Protein AF-A0A7Y4Y6E0-F1 (afdb_monomer_lite)

Foldseek 3Di:
DDFQFPFWDFWDFDPPPGKTWTWTAGPVRWIKIFIWAWAPPVPPPVDPDQIFTDFTWIAGPVVRDIDGDFLVVSLVVLVSNVVHDHDPNRVVNSVVSNVSSVVRRPGPPPD

Radius of gyration: 14.1 Å; chains: 1; bounding box: 34×30×38 Å

Sequence (111 aa):
MIPAISHVLSVEMIRDGGSLAADFRGADGCEYWLFFPIDLTSHATGLPEECGYLAPTVLDRLCGREFAITWKHALVFLDQIEAFPLCETSQRWLSTMREVAIAEGAPSSES

Structure (mmCIF, N/CA/C/O backbone):
data_AF-A0A7Y4Y6E0-F1
#
_entry.id   AF-A0A7Y4Y6E0-F1
#
loop_
_atom_site.group_PDB
_atom_site.id
_atom_site.type_symbol
_atom_site.label_atom_id
_atom_site.label_alt_id
_atom_site.label_comp_id
_atom_site.label_asym_id
_atom_site.label_entity_id
_atom_site.label_seq_id
_atom_site.pdbx_PDB_ins_code
_atom_site.Cartn_x
_atom_site.Cartn_y
_atom_site.Cartn_z
_atom_site.occupancy
_atom_site.B_iso_or_equiv
_atom_site.auth_seq_id
_atom_site.auth_comp_id
_atom_site.auth_asym_id
_atom_site.auth_atom_id
_atom_site.pdbx_PDB_model_num
ATOM 1 N N . MET A 1 1 ? 6.893 -14.474 -1.256 1.00 58.94 1 MET A N 1
ATOM 2 C CA . MET A 1 1 ? 7.978 -13.594 -1.739 1.00 58.94 1 MET A CA 1
ATOM 3 C C . MET A 1 1 ? 7.334 -12.257 -2.051 1.00 58.94 1 MET A C 1
ATOM 5 O O . MET A 1 1 ? 6.271 -12.274 -2.653 1.00 58.94 1 MET A O 1
ATOM 9 N N . ILE A 1 2 ? 7.897 -11.150 -1.567 1.00 63.41 2 ILE A N 1
ATOM 10 C CA . ILE A 1 2 ? 7.393 -9.802 -1.864 1.00 63.41 2 ILE A CA 1
ATOM 11 C C . ILE A 1 2 ? 7.751 -9.499 -3.329 1.00 63.41 2 ILE A C 1
ATOM 13 O O . ILE A 1 2 ? 8.931 -9.633 -3.664 1.00 63.41 2 ILE A O 1
ATOM 17 N N . PRO A 1 3 ? 6.790 -9.175 -4.212 1.00 72.31 3 PRO A N 1
ATOM 18 C CA . PRO A 1 3 ? 7.105 -8.816 -5.587 1.00 72.31 3 PRO A CA 1
ATOM 19 C C . PRO A 1 3 ? 7.918 -7.519 -5.596 1.00 72.31 3 PRO A C 1
ATOM 21 O O . PRO A 1 3 ? 7.572 -6.560 -4.908 1.00 72.31 3 PRO A O 1
ATOM 24 N N . ALA A 1 4 ? 9.004 -7.496 -6.368 1.00 87.94 4 ALA A N 1
ATOM 25 C CA . ALA A 1 4 ? 9.757 -6.268 -6.584 1.00 87.94 4 ALA A CA 1
ATOM 26 C C . ALA A 1 4 ? 8.866 -5.242 -7.294 1.00 87.94 4 ALA A C 1
ATOM 28 O O . ALA A 1 4 ? 8.172 -5.586 -8.256 1.00 87.94 4 ALA A O 1
ATOM 29 N N . ILE A 1 5 ? 8.894 -3.994 -6.833 1.00 92.94 5 ILE A N 1
ATOM 30 C CA . ILE A 1 5 ? 8.154 -2.901 -7.465 1.00 92.94 5 ILE A CA 1
ATOM 31 C C . ILE A 1 5 ? 8.929 -2.419 -8.692 1.00 92.94 5 ILE A C 1
ATOM 33 O O . ILE A 1 5 ? 10.133 -2.188 -8.628 1.00 92.94 5 ILE A O 1
ATOM 37 N N . SER A 1 6 ? 8.234 -2.279 -9.817 1.00 94.00 6 SER A N 1
ATOM 38 C CA . SER A 1 6 ? 8.793 -1.753 -11.069 1.00 94.00 6 SER A CA 1
ATOM 39 C C . SER A 1 6 ? 8.451 -0.282 -11.297 1.00 94.00 6 SER A C 1
ATOM 41 O O . SER A 1 6 ? 9.226 0.443 -11.918 1.00 94.00 6 SER A O 1
ATOM 43 N N . HIS A 1 7 ? 7.290 0.156 -10.811 1.00 92.62 7 HIS A N 1
ATOM 44 C CA . HIS A 1 7 ? 6.781 1.511 -10.979 1.00 92.62 7 HIS A CA 1
ATOM 45 C C . HIS A 1 7 ? 5.731 1.807 -9.907 1.00 92.62 7 HIS A C 1
ATOM 47 O O . HIS A 1 7 ? 4.937 0.926 -9.582 1.00 92.62 7 HIS A O 1
ATOM 53 N N . VAL A 1 8 ? 5.675 3.042 -9.410 1.00 95.31 8 VAL A N 1
ATOM 54 C CA . VAL A 1 8 ? 4.622 3.502 -8.493 1.00 95.31 8 VAL A CA 1
ATOM 55 C C . VAL A 1 8 ? 3.708 4.462 -9.243 1.00 95.31 8 VAL A C 1
ATOM 57 O O . VAL A 1 8 ? 4.182 5.380 -9.906 1.00 95.31 8 VAL A O 1
ATOM 60 N N . LEU A 1 9 ? 2.403 4.213 -9.192 1.00 93.62 9 LEU A N 1
ATOM 61 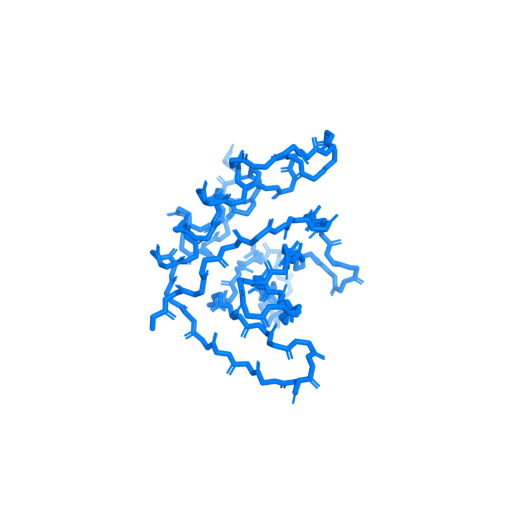C CA . LEU A 1 9 ? 1.388 5.008 -9.880 1.00 93.62 9 LEU A CA 1
ATOM 62 C C . LEU A 1 9 ? 0.913 6.165 -8.999 1.00 93.62 9 LEU A C 1
ATOM 64 O O . LEU A 1 9 ? 0.917 7.314 -9.440 1.00 93.62 9 LEU A O 1
ATOM 68 N N . SER A 1 10 ? 0.539 5.874 -7.755 1.00 95.00 10 SER A N 1
ATOM 69 C CA . SER A 1 10 ? 0.094 6.875 -6.786 1.00 95.00 10 SER A CA 1
ATOM 70 C C . SER A 1 10 ? 0.193 6.345 -5.360 1.00 95.00 10 SER A C 1
ATOM 72 O O . SER A 1 10 ? 0.207 5.143 -5.113 1.00 95.00 10 SER A O 1
ATOM 74 N N . VAL A 1 11 ? 0.241 7.267 -4.404 1.00 96.12 11 VAL A N 1
ATOM 75 C CA . VAL A 1 11 ? -0.061 6.992 -2.996 1.00 96.12 11 VAL A CA 1
ATOM 76 C C . VAL A 1 11 ? -1.107 8.003 -2.558 1.00 96.12 11 VAL A C 1
ATOM 78 O O . VAL A 1 11 ? -0.938 9.204 -2.801 1.00 96.12 11 VAL A O 1
ATOM 81 N N . GLU A 1 12 ? -2.204 7.529 -1.979 1.00 94.94 12 GLU A N 1
ATOM 82 C CA . GLU A 1 12 ? -3.359 8.360 -1.666 1.00 94.94 12 GLU A CA 1
ATOM 83 C C . GLU A 1 12 ? -4.174 7.849 -0.475 1.00 94.94 12 GLU A C 1
ATOM 85 O O . GLU A 1 12 ? -4.130 6.677 -0.104 1.00 94.94 12 GLU A O 1
ATOM 90 N N . MET A 1 13 ? -4.952 8.761 0.105 1.00 92.56 13 MET A N 1
ATOM 91 C CA . MET A 1 13 ? -6.046 8.424 1.005 1.00 92.56 13 MET A CA 1
ATOM 92 C C . MET A 1 13 ? -7.302 8.133 0.184 1.00 92.56 13 MET A C 1
ATOM 94 O O . MET A 1 13 ? -7.757 8.963 -0.610 1.00 92.56 13 MET A O 1
ATOM 98 N N . ILE A 1 14 ? -7.881 6.962 0.406 1.00 91.06 14 ILE A N 1
ATOM 99 C CA . ILE A 1 14 ? -9.131 6.535 -0.201 1.00 91.06 14 ILE A CA 1
ATOM 100 C C . ILE A 1 14 ? -10.295 7.295 0.439 1.00 91.06 14 ILE A C 1
ATOM 102 O O . ILE A 1 14 ? -10.337 7.576 1.636 1.00 91.06 14 ILE A O 1
ATOM 106 N N . ARG A 1 15 ? -11.280 7.649 -0.391 1.00 81.31 15 ARG A N 1
ATOM 107 C CA . ARG A 1 15 ? -12.471 8.418 0.007 1.00 81.31 15 ARG A CA 1
ATOM 108 C C . ARG A 1 15 ? -13.539 7.557 0.692 1.00 81.31 15 ARG A C 1
ATOM 110 O O . ARG A 1 15 ? -14.728 7.779 0.488 1.00 81.31 15 ARG A O 1
ATOM 117 N N . ASP A 1 16 ? -13.116 6.563 1.459 1.00 75.81 16 ASP A N 1
ATOM 118 C CA . ASP A 1 16 ? -13.971 5.635 2.206 1.00 75.81 16 ASP A CA 1
ATOM 119 C C . ASP A 1 16 ? -14.080 5.986 3.698 1.00 75.81 16 ASP A C 1
ATOM 121 O O . ASP A 1 16 ? -14.755 5.289 4.448 1.00 75.81 16 ASP A O 1
ATOM 125 N N . GLY A 1 17 ? -13.450 7.085 4.118 1.00 70.06 17 GLY A N 1
ATOM 126 C CA . GLY A 1 17 ? -13.401 7.516 5.514 1.00 70.06 17 GLY A CA 1
ATOM 127 C C . GLY A 1 17 ? -11.982 7.663 6.052 1.00 70.06 17 GLY A C 1
ATOM 128 O O . GLY A 1 17 ? -11.824 8.252 7.115 1.00 70.06 17 GLY A O 1
ATOM 129 N N . GLY A 1 18 ? -10.964 7.210 5.309 1.00 85.25 18 GLY A N 1
ATOM 130 C CA . GLY A 1 18 ? -9.564 7.466 5.654 1.00 85.25 18 GLY A CA 1
ATOM 131 C C . GLY A 1 18 ? -8.597 6.318 5.389 1.00 85.25 18 GLY A C 1
ATOM 132 O O . GLY A 1 18 ? -7.455 6.415 5.830 1.00 85.25 18 GLY A O 1
ATOM 133 N N . SER A 1 19 ? -8.998 5.250 4.688 1.00 91.19 19 SER A N 1
ATOM 134 C CA . SER A 1 19 ? -8.054 4.186 4.334 1.00 91.19 19 SER A CA 1
ATOM 135 C C . SER A 1 19 ? -6.921 4.735 3.472 1.00 91.19 19 SER A C 1
ATOM 137 O O . SER A 1 19 ? -7.101 5.688 2.713 1.00 91.19 19 SER A O 1
ATOM 139 N N . LEU A 1 20 ? -5.750 4.113 3.543 1.00 94.25 20 LEU A N 1
ATOM 140 C CA . LEU A 1 20 ? -4.587 4.521 2.757 1.00 94.25 20 LEU A CA 1
ATOM 141 C C . LEU A 1 20 ? -4.253 3.451 1.724 1.00 94.25 20 LEU A C 1
ATOM 143 O O . LEU A 1 20 ? -4.316 2.254 2.011 1.00 94.25 20 LEU A O 1
ATOM 147 N N . ALA A 1 21 ? -3.875 3.878 0.525 1.00 96.12 21 ALA A N 1
ATOM 148 C CA . ALA A 1 21 ? -3.481 2.983 -0.548 1.00 96.12 21 ALA A CA 1
ATOM 149 C C . ALA A 1 21 ? -2.232 3.491 -1.266 1.00 96.12 21 ALA A C 1
ATOM 151 O O . ALA A 1 21 ? -2.116 4.676 -1.584 1.00 96.12 21 ALA A O 1
ATOM 152 N N . ALA A 1 22 ? -1.329 2.569 -1.586 1.00 96.25 22 ALA A N 1
ATOM 153 C CA . ALA A 1 22 ? -0.286 2.788 -2.576 1.00 96.25 22 ALA A CA 1
ATOM 154 C C . ALA A 1 22 ? -0.538 1.893 -3.789 1.00 96.25 22 ALA A C 1
ATOM 156 O O . ALA A 1 22 ? -0.574 0.670 -3.657 1.00 96.25 22 ALA A O 1
ATOM 157 N N . ASP A 1 23 ? -0.691 2.510 -4.957 1.00 95.75 23 ASP A N 1
ATOM 158 C CA . ASP A 1 23 ? -0.868 1.848 -6.243 1.00 95.75 23 ASP A CA 1
ATOM 159 C C . ASP A 1 23 ? 0.475 1.713 -6.959 1.00 95.75 23 ASP A C 1
ATOM 161 O O . ASP A 1 23 ? 1.184 2.698 -7.191 1.00 95.75 23 ASP A O 1
ATOM 165 N N . PHE A 1 24 ? 0.851 0.485 -7.299 1.00 95.06 24 PHE A N 1
ATOM 166 C CA . PHE A 1 24 ? 2.128 0.189 -7.927 1.00 95.06 24 PHE A CA 1
ATOM 167 C C . PHE A 1 24 ? 2.045 -1.008 -8.872 1.00 95.06 24 PHE A C 1
ATOM 169 O O . PHE A 1 24 ? 1.183 -1.876 -8.767 1.00 95.06 24 PHE A O 1
ATOM 176 N N . ARG A 1 25 ? 3.002 -1.087 -9.796 1.00 94.81 25 ARG A N 1
ATOM 177 C CA . ARG A 1 25 ? 3.171 -2.219 -10.704 1.00 94.81 25 ARG A CA 1
ATOM 178 C C . ARG A 1 25 ? 4.322 -3.105 -10.247 1.00 94.81 25 ARG A C 1
ATOM 180 O O . ARG A 1 25 ? 5.452 -2.630 -10.098 1.00 94.81 25 ARG A O 1
ATOM 187 N N . GLY A 1 26 ? 4.064 -4.396 -10.073 1.00 92.38 26 GLY A N 1
ATOM 188 C CA . GLY A 1 26 ? 5.092 -5.395 -9.791 1.00 92.38 26 GLY A CA 1
ATOM 189 C C . GLY A 1 26 ? 5.979 -5.685 -11.005 1.00 92.38 26 GLY A C 1
ATOM 190 O O . GLY A 1 26 ? 5.639 -5.372 -12.144 1.00 92.38 26 GLY A O 1
ATOM 191 N N . ALA A 1 27 ? 7.138 -6.298 -10.775 1.00 89.44 27 ALA A N 1
ATOM 192 C CA . ALA A 1 27 ? 8.056 -6.735 -11.834 1.00 89.44 27 ALA A CA 1
ATOM 193 C C . ALA A 1 27 ? 7.468 -7.823 -12.759 1.00 89.44 27 ALA A C 1
ATOM 195 O O . ALA A 1 27 ? 7.995 -8.068 -13.841 1.00 89.44 27 ALA A O 1
ATOM 196 N N . ASP A 1 28 ? 6.373 -8.456 -12.348 1.00 88.50 28 ASP A N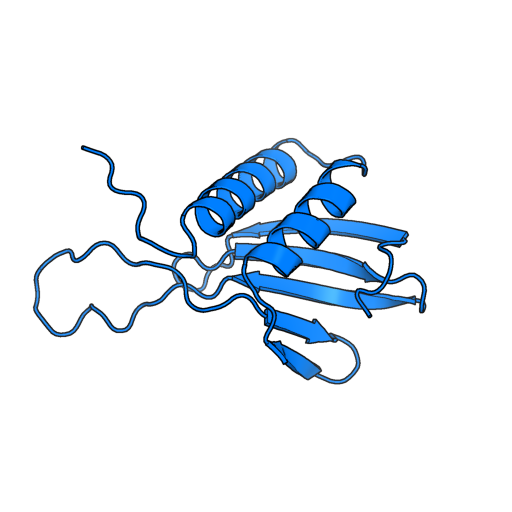 1
ATOM 197 C CA . ASP A 1 28 ? 5.551 -9.360 -13.156 1.00 88.50 28 ASP A CA 1
ATOM 198 C C . ASP A 1 28 ? 4.606 -8.624 -14.128 1.00 88.50 28 ASP A C 1
ATOM 200 O O . ASP A 1 28 ? 3.907 -9.264 -14.912 1.00 88.50 28 ASP A O 1
ATOM 204 N N . GLY A 1 29 ? 4.583 -7.288 -14.090 1.00 87.81 29 GLY A N 1
ATOM 205 C CA . GLY A 1 29 ? 3.721 -6.445 -14.911 1.00 87.81 29 GLY A CA 1
ATOM 206 C C . GLY A 1 29 ? 2.299 -6.280 -14.372 1.00 87.81 29 GLY A C 1
ATOM 207 O O . GLY A 1 29 ? 1.521 -5.557 -14.993 1.00 87.81 29 GLY A O 1
ATOM 208 N N . CYS A 1 30 ? 1.959 -6.901 -13.239 1.00 90.88 30 CYS A N 1
ATOM 209 C CA . CYS A 1 30 ? 0.639 -6.789 -12.621 1.00 90.88 30 CYS A CA 1
ATOM 210 C C . CYS A 1 30 ? 0.543 -5.538 -11.739 1.00 90.88 30 CYS A C 1
ATOM 212 O O . CYS A 1 30 ? 1.542 -5.061 -11.197 1.00 90.88 30 CYS A O 1
ATOM 214 N N . GLU A 1 31 ? -0.664 -4.991 -11.613 1.00 93.88 31 GLU A N 1
ATOM 215 C CA . GLU A 1 31 ? -0.946 -3.829 -10.765 1.00 93.88 31 GLU A CA 1
ATOM 216 C C . GLU A 1 31 ? -1.462 -4.281 -9.405 1.00 93.88 31 GLU A C 1
ATOM 218 O O . GLU A 1 31 ? -2.295 -5.185 -9.303 1.00 93.88 31 GLU A O 1
ATOM 223 N N . TYR A 1 32 ? -0.958 -3.635 -8.364 1.00 94.31 32 TYR A N 1
ATOM 224 C CA . TYR A 1 32 ? -1.183 -4.001 -6.983 1.00 94.31 32 TYR A CA 1
ATOM 225 C C . TYR A 1 32 ? -1.499 -2.770 -6.149 1.00 94.31 32 TYR A C 1
ATOM 227 O O . TYR A 1 32 ? -0.927 -1.700 -6.355 1.00 94.31 32 TYR A O 1
ATOM 235 N N . TRP A 1 33 ? -2.353 -2.955 -5.150 1.00 95.31 33 TRP A N 1
ATOM 236 C CA . TRP A 1 33 ? -2.504 -2.004 -4.059 1.00 95.31 33 TRP A CA 1
ATOM 237 C C . TRP A 1 33 ? -1.874 -2.551 -2.796 1.00 95.31 33 TRP A C 1
ATOM 239 O O . TRP A 1 33 ? -2.211 -3.653 -2.377 1.00 95.31 33 TRP A O 1
ATOM 249 N N . LEU A 1 34 ? -1.015 -1.764 -2.158 1.00 96.00 34 LEU A N 1
ATOM 250 C CA . LEU A 1 34 ? -0.759 -1.902 -0.731 1.00 96.00 34 LEU A CA 1
ATOM 251 C C . LEU A 1 34 ? -1.836 -1.096 -0.012 1.00 96.00 34 LEU A C 1
ATOM 253 O O . LEU A 1 34 ? -1.843 0.128 -0.108 1.00 96.00 34 LEU A O 1
ATOM 257 N N . PHE A 1 35 ? -2.741 -1.779 0.674 1.00 95.31 35 PHE A N 1
ATOM 258 C CA . PHE A 1 35 ? -3.951 -1.195 1.230 1.00 95.31 35 PHE A CA 1
ATOM 259 C C . PHE A 1 35 ? -3.983 -1.316 2.751 1.00 95.31 35 PHE A C 1
ATOM 261 O O . PHE A 1 35 ? -3.790 -2.401 3.306 1.00 95.31 35 PHE A O 1
ATOM 268 N N . PHE A 1 36 ? -4.189 -0.182 3.419 1.00 94.62 36 PHE A N 1
ATOM 269 C CA . PHE A 1 36 ? -4.312 -0.048 4.868 1.00 94.62 36 PHE A CA 1
ATOM 270 C C . PHE A 1 36 ? -5.759 0.360 5.156 1.00 94.62 36 PHE A C 1
ATOM 272 O O . PHE A 1 36 ? -6.087 1.547 5.042 1.00 94.62 36 PHE A O 1
ATOM 279 N N . PRO A 1 37 ? -6.639 -0.602 5.475 1.00 91.94 37 PRO A N 1
ATOM 280 C CA . PRO A 1 37 ? -8.043 -0.307 5.710 1.00 91.94 37 PRO A CA 1
ATOM 281 C C . PRO A 1 37 ? -8.193 0.441 7.032 1.00 91.94 37 PRO A C 1
ATOM 283 O O . PRO A 1 37 ? -7.642 0.001 8.040 1.00 91.94 37 PRO A O 1
ATOM 286 N N . ILE A 1 38 ? -8.951 1.532 7.056 1.00 89.38 38 ILE A N 1
ATOM 287 C CA . ILE A 1 38 ? -9.320 2.177 8.320 1.00 89.38 38 ILE A CA 1
ATOM 288 C C . ILE A 1 38 ? -10.338 1.309 9.079 1.00 89.38 38 ILE A C 1
ATOM 290 O O . ILE A 1 38 ? -11.270 0.759 8.486 1.00 89.38 38 ILE A O 1
ATOM 294 N N . ASP A 1 39 ? -10.164 1.166 10.392 1.00 85.75 39 ASP A N 1
ATOM 295 C CA . ASP A 1 39 ? -11.119 0.464 11.248 1.00 85.75 39 ASP A CA 1
ATOM 296 C C . ASP A 1 39 ? -12.223 1.422 11.712 1.00 85.75 39 ASP A C 1
ATOM 298 O O . ASP A 1 39 ? -12.052 2.209 12.642 1.00 85.75 39 ASP A O 1
ATOM 302 N N . LEU A 1 40 ? -13.379 1.346 11.050 1.00 75.75 40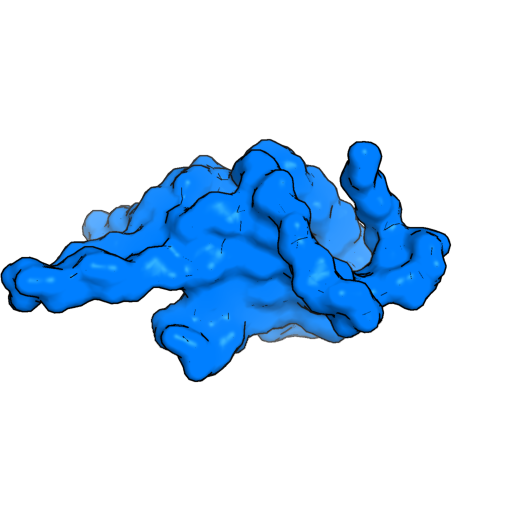 LEU A N 1
ATOM 303 C CA . LEU A 1 40 ? -14.565 2.146 11.379 1.00 75.75 40 LEU A CA 1
ATOM 304 C C . LEU A 1 40 ? -15.493 1.458 12.393 1.00 75.75 40 LEU A C 1
ATOM 306 O O . LEU A 1 40 ? -16.570 1.980 12.696 1.00 75.75 40 LEU A O 1
ATOM 310 N N . THR A 1 41 ? -15.137 0.273 12.899 1.00 66.62 41 THR A N 1
ATOM 311 C CA . THR A 1 41 ? -16.045 -0.523 13.741 1.00 66.62 41 THR A CA 1
ATOM 312 C C . THR A 1 41 ? -16.205 0.024 15.165 1.00 66.62 41 THR A C 1
ATOM 314 O O . THR A 1 41 ? -17.215 -0.268 15.811 1.00 66.62 41 THR A O 1
ATOM 317 N N . SER A 1 42 ? -15.313 0.912 15.618 1.00 53.78 42 SER A N 1
ATOM 318 C CA . SER A 1 42 ? -15.375 1.566 16.940 1.00 53.78 42 SER A CA 1
ATOM 319 C C . SER A 1 42 ? -16.486 2.620 17.099 1.00 53.78 42 SER A C 1
ATOM 321 O O . SER A 1 42 ? -16.629 3.222 18.156 1.00 53.78 42 SER A O 1
ATOM 323 N N . HIS A 1 43 ? -17.354 2.824 16.103 1.00 51.31 43 HIS A N 1
ATOM 324 C CA . HIS A 1 43 ? -18.464 3.786 16.192 1.00 51.31 43 HIS A CA 1
ATOM 325 C C . HIS A 1 43 ? -19.646 3.362 17.098 1.00 51.31 43 HIS A C 1
ATOM 327 O O . HIS A 1 43 ? -20.623 4.106 17.216 1.00 51.31 43 HIS A O 1
ATOM 333 N N . ALA A 1 44 ? -19.605 2.193 17.747 1.00 49.41 44 ALA A N 1
ATOM 334 C CA . ALA A 1 44 ? -20.749 1.648 18.491 1.00 49.41 44 ALA A CA 1
ATOM 335 C C . ALA A 1 44 ? -21.045 2.339 19.843 1.00 49.41 44 ALA A C 1
ATOM 337 O O . ALA A 1 44 ? -22.137 2.168 20.385 1.00 49.41 44 ALA A O 1
ATOM 338 N N . THR A 1 45 ? -20.114 3.118 20.397 1.00 51.88 45 THR A N 1
ATOM 339 C CA . THR A 1 45 ? -20.166 3.607 21.793 1.00 51.88 45 THR A CA 1
ATOM 340 C C . THR A 1 45 ? -20.394 5.113 21.944 1.00 51.88 45 THR A C 1
ATOM 342 O O . THR A 1 45 ? -20.511 5.596 23.069 1.00 51.88 45 THR A O 1
ATOM 345 N N . GLY A 1 46 ? -20.540 5.875 20.853 1.00 47.22 46 GLY A N 1
ATOM 346 C CA . GLY A 1 46 ? -20.883 7.308 20.913 1.00 47.22 46 GLY A CA 1
ATOM 347 C C . GLY A 1 46 ? -19.795 8.213 21.512 1.00 47.22 46 GLY A C 1
ATOM 348 O O . GLY A 1 46 ? -20.040 9.400 21.726 1.00 47.22 46 GLY A O 1
ATOM 349 N N . LEU A 1 47 ? -18.603 7.670 21.758 1.00 49.12 47 LEU A N 1
ATOM 350 C CA . LEU A 1 47 ? -17.388 8.421 22.052 1.00 49.12 47 LEU A CA 1
ATOM 351 C C . LEU A 1 47 ? -16.537 8.501 20.775 1.00 49.12 47 LEU A C 1
ATOM 353 O O . LEU A 1 47 ? -16.590 7.578 19.961 1.00 49.12 47 LEU A O 1
ATOM 357 N N . PRO A 1 48 ? -15.768 9.584 20.571 1.00 49.44 48 PRO A N 1
ATOM 358 C CA . PRO A 1 48 ? -14.759 9.634 19.523 1.00 49.44 48 PRO A CA 1
ATOM 359 C C . PRO A 1 48 ? -13.599 8.716 19.929 1.00 49.44 48 PRO A C 1
ATOM 361 O O . PRO A 1 48 ? -12.598 9.176 20.467 1.00 49.44 48 PRO A O 1
ATOM 364 N N . GLU A 1 49 ? -13.760 7.405 19.759 1.00 54.66 49 GLU A N 1
ATOM 365 C CA . GLU A 1 49 ? -12.627 6.486 19.827 1.00 54.66 49 GLU A CA 1
ATOM 366 C C . GLU A 1 49 ? -11.823 6.636 18.537 1.00 54.66 49 GLU A C 1
ATOM 368 O O . GLU A 1 49 ? -12.357 6.577 17.426 1.00 54.66 49 GLU A O 1
ATOM 373 N N . GLU A 1 50 ? -10.538 6.924 18.713 1.00 60.00 50 GLU A N 1
ATOM 374 C CA . GLU A 1 50 ? -9.582 7.149 17.644 1.00 60.00 50 GLU A CA 1
ATOM 375 C C . GLU A 1 50 ? -9.585 5.929 16.703 1.00 60.00 50 GLU A C 1
ATOM 377 O O . GLU A 1 50 ? -9.297 4.805 17.117 1.00 60.00 50 GLU A O 1
ATOM 382 N N . CYS A 1 51 ? -9.978 6.126 15.442 1.00 68.31 51 CYS A N 1
ATOM 383 C CA . CYS A 1 51 ? -10.042 5.035 14.472 1.00 68.31 51 CYS A CA 1
ATOM 384 C C . CYS A 1 51 ? -8.614 4.611 14.098 1.00 68.31 51 CYS A C 1
ATOM 386 O O . CYS A 1 51 ? -7.850 5.406 13.548 1.00 68.31 51 CYS A O 1
ATOM 388 N N . GLY A 1 52 ? -8.254 3.368 14.421 1.00 84.12 52 GLY A N 1
ATOM 389 C CA . GLY A 1 52 ? -7.006 2.747 13.979 1.00 84.12 52 GLY A CA 1
ATOM 390 C C . GLY A 1 52 ? -7.099 2.214 12.548 1.00 84.12 52 GLY A C 1
ATOM 391 O O . GLY A 1 52 ? -8.062 2.464 11.822 1.00 84.12 52 GLY A O 1
ATOM 392 N N . TYR A 1 53 ? -6.102 1.429 12.150 1.00 89.25 53 TYR A N 1
ATOM 393 C CA . TYR A 1 53 ? -6.071 0.721 10.874 1.00 89.25 53 TYR A CA 1
ATOM 394 C C . TYR A 1 53 ? -6.054 -0.788 11.093 1.00 89.25 53 TYR A C 1
ATOM 396 O O . TYR A 1 53 ? -5.381 -1.312 11.982 1.00 89.25 53 TYR A O 1
ATOM 404 N N . LEU A 1 54 ? -6.772 -1.498 10.230 1.00 90.31 54 LEU A N 1
ATOM 405 C CA . LEU A 1 54 ? -6.718 -2.947 10.133 1.00 90.31 54 LEU A CA 1
ATOM 406 C C . LEU A 1 54 ? -5.389 -3.400 9.520 1.00 90.31 54 LEU A C 1
ATOM 408 O O . LEU A 1 54 ? -4.628 -2.617 8.949 1.00 90.31 54 LEU A O 1
ATOM 412 N N . ALA A 1 55 ? -5.126 -4.704 9.620 1.00 91.56 55 ALA A N 1
ATOM 413 C CA . ALA A 1 55 ? -3.916 -5.302 9.075 1.00 91.56 55 ALA A CA 1
ATOM 414 C C . ALA A 1 55 ? -3.742 -4.969 7.577 1.00 91.56 55 ALA A C 1
ATOM 416 O O . ALA A 1 55 ? -4.711 -5.027 6.812 1.00 91.56 55 ALA A O 1
ATOM 417 N N . PRO A 1 56 ? -2.509 -4.664 7.138 1.00 94.94 56 PRO A N 1
ATOM 418 C CA . PRO A 1 56 ? -2.246 -4.273 5.769 1.00 94.94 56 PRO A CA 1
ATOM 419 C C . PRO A 1 56 ? -2.464 -5.450 4.823 1.00 94.94 56 PRO A C 1
ATOM 421 O O . PRO A 1 56 ? -2.148 -6.608 5.119 1.00 94.94 56 PRO A O 1
ATOM 424 N N . THR A 1 57 ? -2.974 -5.142 3.642 1.00 94.81 57 THR A N 1
ATOM 425 C CA . THR A 1 57 ? -3.267 -6.125 2.601 1.00 94.81 57 THR A CA 1
ATOM 426 C C . THR A 1 57 ? -2.615 -5.710 1.295 1.00 94.81 57 THR A C 1
ATOM 428 O O . THR A 1 57 ? -2.427 -4.528 1.020 1.00 94.81 57 THR A O 1
ATOM 431 N N . VAL A 1 58 ? -2.230 -6.694 0.489 1.00 94.44 58 VAL A N 1
ATOM 432 C CA . VAL A 1 58 ? -1.851 -6.480 -0.905 1.00 94.44 58 VAL A CA 1
ATOM 433 C C . VAL A 1 58 ? -2.977 -7.002 -1.778 1.00 94.44 58 VAL A C 1
ATOM 435 O O . VAL A 1 58 ? -3.296 -8.186 -1.713 1.00 94.44 58 VAL A O 1
ATOM 438 N N . LEU A 1 59 ? -3.570 -6.138 -2.590 1.00 93.38 59 LEU A N 1
ATOM 439 C CA . LEU A 1 59 ? -4.619 -6.495 -3.537 1.00 93.38 59 LEU A CA 1
ATOM 440 C C . LEU A 1 59 ? -4.029 -6.557 -4.946 1.00 93.38 59 LEU A C 1
ATOM 442 O O . LEU A 1 59 ? -3.537 -5.556 -5.454 1.00 93.38 59 LEU A O 1
ATOM 446 N N . ASP A 1 60 ? -4.109 -7.720 -5.586 1.00 92.12 60 ASP A N 1
ATOM 447 C CA . ASP A 1 60 ? -3.873 -7.884 -7.023 1.00 92.12 60 ASP A CA 1
ATOM 448 C C . ASP A 1 60 ? -5.076 -7.328 -7.793 1.00 92.12 60 ASP A C 1
ATOM 450 O O . ASP A 1 60 ? -6.181 -7.874 -7.715 1.00 92.12 60 ASP A O 1
ATOM 454 N N . ARG A 1 61 ? -4.864 -6.252 -8.556 1.00 87.75 61 ARG A N 1
ATOM 455 C CA . ARG A 1 61 ? -5.929 -5.574 -9.305 1.00 87.75 61 ARG A CA 1
ATOM 456 C C . ARG A 1 61 ? -6.402 -6.350 -10.530 1.00 87.75 61 ARG A C 1
ATOM 458 O O . ARG A 1 61 ? -7.514 -6.108 -10.995 1.00 87.75 61 ARG A O 1
ATOM 465 N N . LEU A 1 62 ? -5.591 -7.265 -11.058 1.00 86.12 62 LEU A N 1
ATOM 466 C CA . LEU A 1 62 ? -5.954 -8.078 -12.215 1.00 86.12 62 LEU A CA 1
ATOM 467 C C . LEU A 1 62 ? -6.928 -9.188 -11.814 1.00 86.12 62 LEU A C 1
ATOM 469 O O . LEU A 1 62 ? -7.926 -9.416 -12.496 1.00 86.12 62 LEU A O 1
ATOM 473 N N . CYS A 1 63 ? -6.635 -9.881 -10.712 1.00 85.25 63 CYS A N 1
ATOM 474 C CA . CYS A 1 63 ? -7.414 -11.042 -10.273 1.00 85.25 63 CYS A CA 1
ATOM 475 C C . CYS A 1 63 ? -8.371 -10.753 -9.106 1.00 85.25 63 CYS A C 1
ATOM 477 O O . CYS A 1 63 ? -9.158 -11.630 -8.748 1.00 85.25 63 CYS A O 1
ATOM 479 N N . GLY A 1 64 ? -8.281 -9.574 -8.483 1.00 87.31 64 GLY A N 1
ATOM 480 C CA . GLY A 1 64 ? -9.038 -9.220 -7.278 1.00 87.31 64 GLY A CA 1
ATOM 481 C C . GLY A 1 64 ? -8.642 -10.043 -6.050 1.00 87.31 64 GLY A C 1
ATOM 482 O O . GLY A 1 64 ? -9.463 -10.257 -5.164 1.00 87.31 64 GLY A O 1
ATOM 483 N N . ARG A 1 65 ? -7.419 -10.589 -6.023 1.00 88.12 65 ARG A N 1
ATOM 484 C CA . ARG A 1 65 ? -6.948 -11.430 -4.915 1.00 88.12 65 ARG A CA 1
ATOM 485 C C . ARG A 1 65 ? -6.293 -10.578 -3.847 1.00 88.12 65 ARG A C 1
ATOM 487 O O . ARG A 1 65 ? -5.382 -9.815 -4.146 1.00 88.12 65 ARG A O 1
ATOM 494 N N . GLU A 1 66 ? -6.711 -10.788 -2.610 1.00 92.00 66 GLU A N 1
ATOM 495 C CA . GLU A 1 66 ? -6.148 -10.119 -1.445 1.00 92.00 66 GLU A CA 1
ATOM 496 C C . GLU A 1 66 ? -5.186 -11.041 -0.701 1.00 92.00 66 GLU A C 1
ATOM 498 O O . GLU A 1 66 ? -5.466 -12.215 -0.444 1.00 92.00 66 GLU A O 1
ATOM 503 N N . PHE A 1 67 ? -4.042 -10.483 -0.329 1.00 89.88 67 PHE A N 1
ATOM 504 C CA . PHE A 1 67 ? -3.017 -11.144 0.454 1.00 89.88 67 PHE A CA 1
ATOM 505 C C . PHE A 1 67 ? -2.793 -10.334 1.722 1.00 89.88 67 PHE A C 1
ATOM 507 O O . PHE A 1 67 ? -2.229 -9.242 1.677 1.00 89.88 67 PHE A O 1
ATOM 514 N N . ALA A 1 68 ? -3.215 -10.870 2.865 1.00 92.25 68 ALA A N 1
ATOM 515 C CA . ALA A 1 68 ? -2.866 -10.279 4.148 1.00 92.25 68 ALA A CA 1
ATOM 516 C C . ALA A 1 68 ? -1.344 -10.314 4.329 1.00 92.25 68 ALA A C 1
ATOM 518 O O . ALA A 1 68 ? -0.700 -11.353 4.137 1.00 92.25 68 ALA A O 1
ATOM 519 N N . ILE A 1 69 ? -0.769 -9.177 4.702 1.00 93.75 69 ILE A N 1
ATOM 520 C CA . ILE A 1 69 ? 0.652 -9.054 5.000 1.00 93.75 69 ILE A CA 1
ATOM 521 C C . ILE A 1 69 ? 0.839 -8.512 6.416 1.00 93.75 69 ILE A C 1
ATOM 523 O O . ILE A 1 69 ? -0.072 -7.983 7.042 1.00 93.75 69 ILE A O 1
ATOM 527 N N . THR A 1 70 ? 2.040 -8.681 6.958 1.00 94.19 70 THR A N 1
ATOM 528 C CA . THR A 1 70 ? 2.389 -8.109 8.259 1.00 94.19 70 THR A CA 1
ATOM 529 C C . THR A 1 70 ? 2.792 -6.645 8.096 1.00 94.19 70 THR A C 1
ATOM 531 O O . THR A 1 70 ? 3.280 -6.252 7.034 1.00 94.19 70 THR A O 1
ATOM 534 N N . TRP A 1 71 ? 2.698 -5.855 9.168 1.00 94.56 71 TRP A N 1
ATOM 535 C CA . TRP A 1 71 ? 3.209 -4.477 9.203 1.00 94.56 71 TRP A CA 1
ATOM 536 C C . TRP A 1 71 ? 4.685 -4.380 8.805 1.00 94.56 71 TRP A C 1
ATOM 538 O O . TRP A 1 71 ? 5.074 -3.510 8.031 1.00 94.56 71 TRP A O 1
ATOM 548 N N . LYS A 1 72 ? 5.501 -5.358 9.218 1.00 93.94 72 LYS A N 1
ATOM 549 C CA . LYS A 1 72 ? 6.905 -5.457 8.796 1.00 93.94 72 LYS A CA 1
ATOM 550 C C . LYS A 1 72 ? 7.060 -5.613 7.281 1.00 93.94 72 LYS A C 1
ATOM 552 O O . LYS A 1 72 ? 7.951 -5.007 6.698 1.00 93.94 72 LYS A O 1
ATOM 557 N N . HIS A 1 73 ? 6.226 -6.429 6.634 1.00 94.31 73 HIS A N 1
ATOM 558 C CA . HIS A 1 73 ? 6.246 -6.534 5.174 1.00 94.31 73 HIS A CA 1
ATOM 559 C C . HIS A 1 73 ? 5.737 -5.252 4.514 1.00 94.31 73 HIS A C 1
ATOM 561 O O . HIS A 1 73 ? 6.293 -4.853 3.496 1.00 94.31 73 HIS A O 1
ATOM 567 N N . ALA A 1 74 ? 4.738 -4.590 5.101 1.00 95.00 74 ALA A N 1
ATOM 568 C CA . ALA A 1 74 ? 4.248 -3.311 4.606 1.00 95.00 74 ALA A CA 1
ATOM 569 C C . ALA A 1 74 ? 5.357 -2.247 4.614 1.00 95.00 74 ALA A C 1
ATOM 571 O O . ALA A 1 74 ? 5.566 -1.604 3.593 1.00 95.00 74 ALA A O 1
ATOM 572 N N . LEU A 1 75 ? 6.153 -2.144 5.686 1.00 95.31 75 LEU A N 1
ATOM 573 C CA . LEU A 1 75 ? 7.325 -1.256 5.733 1.00 95.31 75 LEU A CA 1
ATOM 574 C C . LEU A 1 75 ? 8.319 -1.533 4.596 1.00 95.31 75 LEU A C 1
ATOM 576 O O . LEU A 1 75 ? 8.779 -0.598 3.955 1.00 95.31 75 LEU A O 1
ATOM 580 N N . VAL A 1 76 ? 8.578 -2.805 4.276 1.00 95.00 76 VAL A N 1
ATOM 581 C CA . VAL A 1 76 ? 9.450 -3.183 3.146 1.00 95.00 76 VAL A CA 1
ATOM 582 C C . VAL A 1 76 ? 8.870 -2.750 1.793 1.00 95.00 76 VAL A C 1
ATOM 584 O O . VAL A 1 76 ? 9.625 -2.434 0.873 1.00 95.00 76 VAL A O 1
ATOM 587 N N . PHE A 1 77 ? 7.544 -2.734 1.633 1.00 94.38 77 PHE A N 1
ATOM 588 C CA . PHE A 1 77 ? 6.920 -2.150 0.442 1.00 94.38 77 PHE A CA 1
ATOM 589 C C . PHE A 1 77 ? 7.066 -0.627 0.425 1.00 94.38 77 PHE A C 1
ATOM 591 O O . PHE A 1 77 ? 7.433 -0.080 -0.610 1.00 94.38 77 PHE A O 1
ATOM 598 N N . LEU A 1 78 ? 6.829 0.051 1.550 1.00 95.69 78 LEU A N 1
ATOM 599 C CA . LEU A 1 78 ? 6.955 1.509 1.645 1.00 95.69 78 LEU A CA 1
ATOM 600 C C . LEU A 1 78 ? 8.398 1.973 1.377 1.00 95.69 78 LEU A C 1
ATOM 602 O O . LEU A 1 78 ? 8.589 2.937 0.643 1.00 95.69 78 LEU A O 1
ATOM 606 N N . ASP A 1 79 ? 9.403 1.240 1.870 1.00 95.12 79 ASP A N 1
ATOM 607 C CA . ASP A 1 79 ? 10.824 1.473 1.568 1.00 95.12 79 ASP A CA 1
ATOM 608 C C . ASP A 1 79 ? 11.122 1.347 0.067 1.00 95.12 79 ASP A C 1
ATOM 610 O O . ASP A 1 79 ? 11.877 2.140 -0.494 1.00 95.12 79 ASP A O 1
ATOM 614 N N . GLN A 1 80 ? 10.522 0.361 -0.608 1.00 94.81 80 GLN A N 1
ATOM 615 C CA . GLN A 1 80 ? 10.658 0.227 -2.059 1.00 94.81 80 GLN A CA 1
ATOM 616 C C . GLN A 1 80 ? 9.952 1.363 -2.802 1.00 94.81 80 GLN A C 1
ATOM 618 O O . GLN A 1 80 ? 10.502 1.869 -3.773 1.00 94.81 80 GLN A O 1
ATOM 623 N N . ILE A 1 81 ? 8.759 1.768 -2.357 1.00 95.19 81 ILE A N 1
ATOM 624 C CA . ILE A 1 81 ? 7.973 2.853 -2.962 1.00 95.19 81 ILE A CA 1
ATOM 625 C C . ILE A 1 81 ? 8.718 4.191 -2.865 1.00 95.19 81 ILE A C 1
ATOM 627 O O . ILE A 1 81 ? 8.740 4.947 -3.834 1.00 95.19 81 ILE A O 1
ATOM 631 N N . GLU A 1 82 ? 9.367 4.464 -1.733 1.00 94.44 82 GLU A N 1
ATOM 632 C CA . GLU A 1 82 ? 10.136 5.694 -1.494 1.00 94.44 82 GLU A CA 1
ATOM 633 C C . GLU A 1 82 ? 11.314 5.870 -2.465 1.00 94.44 82 GLU A C 1
ATOM 635 O O . GLU A 1 82 ? 11.728 6.993 -2.747 1.00 94.44 82 GLU A O 1
ATOM 640 N N . ALA A 1 83 ? 11.827 4.777 -3.037 1.00 94.19 83 ALA A N 1
ATOM 641 C CA . ALA A 1 83 ? 12.894 4.829 -4.033 1.00 94.19 83 ALA A CA 1
ATOM 642 C C . ALA A 1 83 ? 12.436 5.364 -5.409 1.00 94.19 83 ALA A C 1
ATOM 644 O O . ALA A 1 83 ? 13.277 5.590 -6.284 1.00 94.19 83 ALA A O 1
ATOM 645 N N . PHE A 1 84 ? 11.130 5.563 -5.625 1.00 94.31 84 PHE A N 1
ATOM 646 C CA . PHE A 1 84 ? 10.566 6.065 -6.880 1.00 94.31 84 PHE A CA 1
ATOM 647 C C . PHE A 1 84 ? 10.230 7.563 -6.809 1.00 94.31 84 PHE A C 1
ATOM 649 O O . PHE A 1 84 ? 9.899 8.089 -5.746 1.00 94.31 84 PH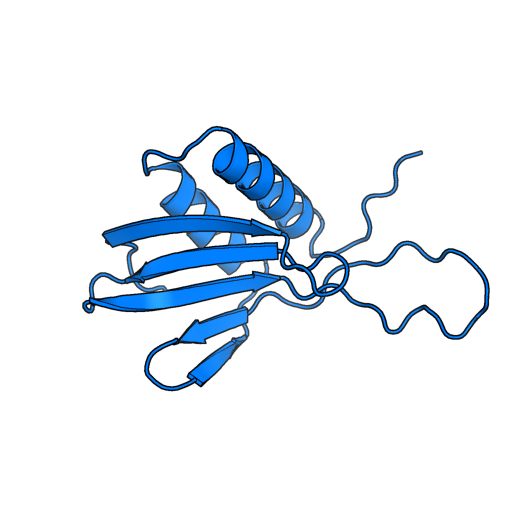E A O 1
ATOM 656 N N . PRO A 1 85 ? 10.271 8.281 -7.947 1.00 92.25 85 PRO A N 1
ATOM 657 C CA . PRO A 1 85 ? 9.849 9.674 -7.991 1.00 92.25 85 PRO A CA 1
ATOM 658 C C . PRO A 1 85 ? 8.334 9.781 -7.772 1.00 92.25 85 PRO A C 1
ATOM 660 O O . PRO A 1 85 ? 7.542 9.305 -8.582 1.00 92.25 85 PRO A O 1
ATOM 663 N N . LEU A 1 86 ? 7.938 10.451 -6.692 1.00 93.75 86 LEU A N 1
ATOM 664 C CA . LEU A 1 86 ? 6.545 10.711 -6.325 1.00 93.75 86 LEU A CA 1
ATOM 665 C C . LEU A 1 86 ? 6.257 12.213 -6.333 1.00 93.75 86 LEU A C 1
ATOM 667 O O . LEU A 1 86 ? 7.145 13.023 -6.067 1.00 93.75 86 LEU A O 1
ATOM 671 N N . CYS A 1 87 ? 5.008 12.593 -6.605 1.00 93.12 87 CYS A N 1
ATOM 672 C CA . CYS A 1 87 ? 4.560 13.968 -6.395 1.00 93.12 87 CYS A CA 1
ATOM 673 C C . CYS A 1 87 ? 4.425 14.273 -4.893 1.00 93.12 87 CYS A C 1
ATOM 675 O O . CYS A 1 87 ? 4.288 13.363 -4.075 1.00 93.12 87 CYS A O 1
ATOM 677 N N . GLU A 1 88 ? 4.411 15.555 -4.530 1.00 93.69 88 GLU A N 1
ATOM 678 C CA . GLU A 1 88 ? 4.342 16.010 -3.132 1.00 93.69 88 GLU A CA 1
ATOM 679 C C . GLU A 1 88 ? 3.150 15.408 -2.366 1.00 93.69 88 GLU A C 1
ATOM 681 O O . GLU A 1 88 ? 3.286 14.972 -1.224 1.00 93.69 88 GLU A O 1
ATOM 686 N N . THR A 1 89 ? 1.984 15.305 -3.011 1.00 93.81 89 THR A N 1
ATOM 687 C CA . THR A 1 89 ? 0.792 14.701 -2.399 1.00 93.81 89 THR A CA 1
ATOM 688 C C . THR A 1 89 ? 1.002 13.224 -2.074 1.00 93.81 89 THR A C 1
ATOM 690 O O . THR A 1 89 ? 0.671 12.795 -0.972 1.00 93.81 89 THR A O 1
ATOM 693 N N . SER A 1 90 ? 1.579 12.448 -2.993 1.00 94.31 90 SER A N 1
ATOM 694 C CA . SER A 1 90 ? 1.852 11.031 -2.742 1.00 94.31 90 SER A CA 1
ATOM 695 C C . SER A 1 90 ? 2.984 10.822 -1.745 1.00 94.31 90 SER A C 1
ATOM 697 O O . SER A 1 90 ? 2.905 9.897 -0.947 1.00 94.31 90 SER A O 1
ATOM 699 N N . GLN A 1 91 ? 3.988 11.700 -1.710 1.00 94.69 91 GLN A N 1
ATOM 700 C CA . GLN A 1 91 ? 5.010 11.669 -0.660 1.00 94.69 91 GLN A CA 1
ATOM 701 C C . GLN A 1 91 ? 4.3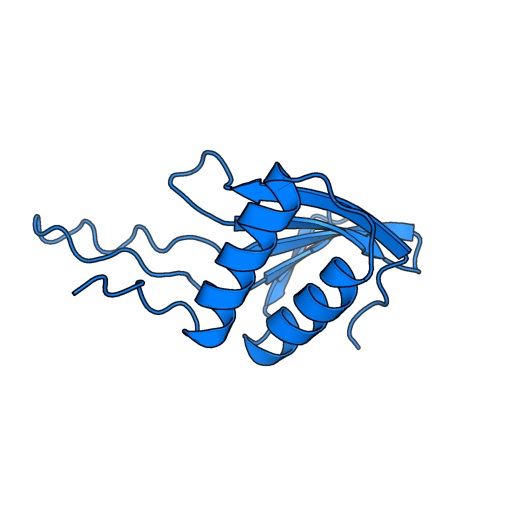98 11.887 0.723 1.00 94.69 91 GLN A C 1
ATOM 703 O O . GLN A 1 91 ? 4.697 11.137 1.646 1.00 94.69 91 GLN A O 1
ATOM 708 N N . ARG A 1 92 ? 3.485 12.856 0.857 1.00 95.06 92 ARG A N 1
ATOM 709 C CA . ARG A 1 92 ? 2.779 13.102 2.118 1.00 95.06 92 ARG A CA 1
ATOM 710 C C . ARG A 1 92 ? 2.017 11.865 2.589 1.00 95.06 92 ARG A C 1
ATOM 712 O O . ARG A 1 92 ? 2.145 11.479 3.746 1.00 95.06 92 ARG A O 1
ATOM 719 N N . TRP A 1 93 ? 1.255 11.230 1.700 1.00 95.06 93 TRP A N 1
ATOM 720 C CA . TRP A 1 93 ? 0.505 10.025 2.058 1.00 95.06 93 TRP A CA 1
ATOM 721 C C . TRP A 1 93 ? 1.403 8.819 2.321 1.00 95.06 93 TRP A C 1
ATOM 723 O O . TRP A 1 93 ? 1.099 8.029 3.209 1.00 95.06 93 TRP A O 1
ATOM 733 N N . LEU A 1 94 ? 2.536 8.708 1.627 1.00 95.62 94 LEU A N 1
ATOM 734 C CA . LEU A 1 94 ? 3.548 7.695 1.909 1.00 95.62 94 LEU A CA 1
ATOM 735 C C . LEU A 1 94 ? 4.115 7.853 3.326 1.00 95.62 94 LEU A C 1
ATOM 737 O O . LEU A 1 94 ? 4.241 6.859 4.041 1.00 95.62 94 LEU A O 1
ATOM 741 N N . SER A 1 95 ? 4.411 9.086 3.755 1.00 94.88 95 SER A N 1
ATOM 742 C CA . SER A 1 95 ? 4.834 9.368 5.131 1.00 94.88 95 SER A CA 1
ATOM 743 C C . SER A 1 95 ? 3.765 8.956 6.143 1.00 94.88 95 SER A C 1
ATOM 745 O O . SER A 1 95 ? 4.083 8.243 7.090 1.00 94.88 95 SER A O 1
ATOM 747 N N . THR A 1 96 ? 2.494 9.294 5.901 1.00 93.44 96 THR A N 1
ATOM 748 C CA . THR A 1 96 ? 1.382 8.865 6.767 1.00 93.44 96 THR A CA 1
ATOM 749 C C . THR A 1 96 ? 1.247 7.341 6.820 1.00 93.44 96 THR A C 1
ATOM 751 O O . THR A 1 96 ? 1.137 6.772 7.902 1.00 93.44 96 THR A O 1
ATOM 754 N N . MET A 1 97 ? 1.321 6.642 5.681 1.00 94.62 97 MET A N 1
ATOM 755 C CA . MET A 1 97 ? 1.315 5.173 5.663 1.00 94.62 97 MET A CA 1
ATOM 756 C C . MET 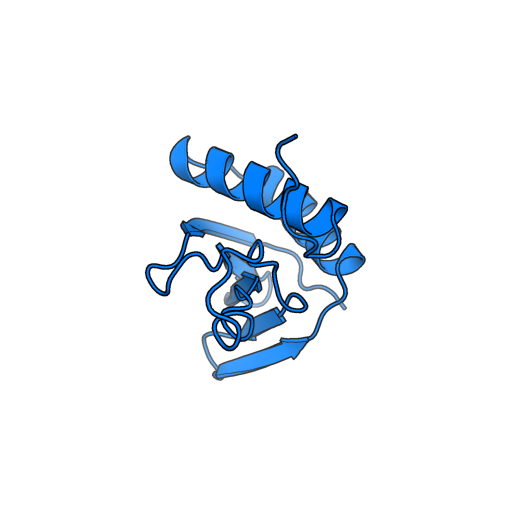A 1 97 ? 2.485 4.601 6.466 1.00 94.62 97 MET A C 1
ATOM 758 O O . MET A 1 97 ? 2.322 3.627 7.193 1.00 94.62 97 MET A O 1
ATOM 762 N N . ARG A 1 98 ? 3.672 5.205 6.378 1.00 95.62 98 ARG A N 1
ATOM 763 C CA . ARG A 1 98 ? 4.838 4.763 7.147 1.00 95.62 98 ARG A CA 1
ATOM 764 C C . ARG A 1 98 ? 4.620 4.930 8.649 1.00 95.62 98 ARG A C 1
ATOM 766 O O . ARG A 1 98 ? 4.925 4.001 9.391 1.00 95.62 98 ARG A O 1
ATOM 773 N N . GLU A 1 99 ? 4.068 6.056 9.088 1.00 93.56 99 GLU A N 1
ATOM 774 C CA . GLU A 1 99 ? 3.723 6.294 10.497 1.00 93.56 99 GLU A CA 1
ATOM 775 C C . GLU A 1 99 ? 2.733 5.246 11.016 1.00 93.56 99 GLU A C 1
ATOM 777 O O . GLU A 1 99 ? 2.998 4.603 12.031 1.00 93.56 99 GLU A O 1
ATOM 782 N N . VAL A 1 100 ? 1.661 4.984 10.264 1.00 92.12 100 VAL A N 1
ATOM 783 C CA . VAL A 1 100 ? 0.665 3.952 10.594 1.00 92.12 100 VAL A CA 1
ATOM 784 C C . VAL A 1 100 ? 1.300 2.563 10.675 1.00 92.12 100 VAL A C 1
ATOM 786 O O . VAL A 1 100 ? 1.018 1.803 11.600 1.00 92.12 100 VAL A O 1
ATOM 789 N N . ALA A 1 101 ? 2.184 2.224 9.734 1.00 93.62 101 ALA A N 1
ATOM 790 C CA . ALA A 1 101 ? 2.857 0.930 9.730 1.00 93.62 101 ALA A CA 1
ATOM 791 C C . ALA A 1 101 ? 3.820 0.757 10.915 1.00 93.62 101 ALA A C 1
ATOM 793 O O . ALA A 1 101 ? 3.933 -0.349 11.440 1.00 93.62 101 ALA A O 1
ATOM 794 N N . ILE A 1 102 ? 4.497 1.828 11.349 1.00 93.62 102 ILE A N 1
ATOM 795 C CA . ILE A 1 102 ? 5.347 1.830 12.552 1.00 93.62 102 ILE A CA 1
ATOM 796 C C . ILE A 1 102 ? 4.495 1.676 13.816 1.00 93.62 102 ILE A C 1
ATOM 798 O O . ILE A 1 102 ? 4.887 0.951 14.727 1.00 93.62 102 ILE A O 1
ATOM 802 N N . ALA A 1 103 ? 3.333 2.327 13.856 1.00 91.19 103 ALA A N 1
ATOM 803 C CA . ALA A 1 103 ? 2.364 2.215 14.943 1.00 91.19 103 ALA A CA 1
ATOM 804 C C . ALA A 1 103 ? 1.575 0.889 14.925 1.00 91.19 103 ALA A C 1
ATOM 806 O O . ALA A 1 103 ? 0.713 0.681 15.774 1.00 91.19 103 ALA A O 1
ATOM 807 N N . GLU A 1 104 ? 1.841 0.002 13.959 1.00 91.25 104 GLU A N 1
ATOM 808 C CA . GLU A 1 104 ? 1.115 -1.256 13.746 1.00 91.25 104 GLU A CA 1
ATOM 809 C C . GLU A 1 104 ? -0.413 -1.074 13.661 1.00 91.25 104 GLU A C 1
ATOM 811 O O . GLU A 1 104 ? -1.186 -1.918 14.117 1.00 91.25 104 GLU A O 1
ATOM 816 N N . GLY A 1 105 ? -0.848 0.036 13.057 1.00 84.00 105 GLY A N 1
ATOM 817 C CA . GLY A 1 105 ? -2.261 0.377 12.902 1.00 84.00 105 GLY A CA 1
ATOM 818 C C . GLY A 1 105 ? -2.919 0.955 14.153 1.00 84.00 105 GLY A C 1
ATOM 819 O O . GLY A 1 105 ? -4.126 1.193 14.135 1.00 84.00 105 GLY A O 1
ATOM 820 N N . ALA A 1 106 ? -2.166 1.216 15.226 1.00 81.94 106 ALA A N 1
ATOM 821 C CA . ALA A 1 106 ? -2.698 1.954 16.362 1.00 81.94 106 ALA A CA 1
ATOM 822 C C . ALA A 1 106 ? -3.143 3.362 15.922 1.00 81.94 106 ALA A C 1
ATOM 824 O O . ALA A 1 106 ? -2.501 3.963 15.052 1.00 81.94 106 ALA A O 1
ATOM 825 N N . PRO A 1 107 ? -4.230 3.896 16.503 1.00 69.25 107 PRO A N 1
ATOM 826 C CA . PRO A 1 107 ? -4.595 5.280 16.274 1.00 69.25 107 PRO A CA 1
ATOM 827 C C . PRO A 1 107 ? -3.434 6.195 16.660 1.00 69.25 107 PRO A C 1
ATOM 829 O O . PRO A 1 107 ? -2.775 5.991 17.683 1.00 69.25 107 PRO A O 1
ATOM 832 N N . SER A 1 108 ? -3.176 7.201 15.830 1.00 58.56 108 SER A N 1
ATOM 833 C CA . SER A 1 108 ? -2.218 8.249 16.154 1.00 58.56 108 SER A CA 1
ATOM 834 C C . SER A 1 108 ? -2.757 9.038 17.345 1.00 58.56 108 SER A C 1
ATOM 836 O O . SER A 1 108 ? -3.557 9.947 17.156 1.00 58.56 108 SER A O 1
ATOM 838 N N . SER A 1 109 ? -2.341 8.682 18.562 1.00 46.66 109 SER A N 1
ATOM 839 C CA . SER A 1 109 ? -2.645 9.465 19.758 1.00 46.66 109 SER A CA 1
ATOM 840 C C . SER A 1 109 ? -1.919 10.808 19.676 1.00 46.66 109 SER A C 1
ATOM 842 O O . SER A 1 109 ? -0.780 10.946 20.127 1.00 46.66 109 SER A O 1
ATOM 844 N N . GLU A 1 110 ? -2.555 11.811 19.078 1.00 43.62 110 GLU A N 1
ATOM 845 C CA . GLU A 1 110 ? -2.159 13.203 19.272 1.00 43.62 110 GLU A CA 1
ATOM 846 C C . GLU A 1 110 ? -2.572 13.602 20.698 1.00 43.62 110 GLU A C 1
ATOM 848 O O . GLU A 1 110 ? -3.751 13.778 21.002 1.00 43.62 110 GLU A O 1
ATOM 853 N N . SER A 1 111 ? -1.581 13.652 21.598 1.00 36.31 111 SER A N 1
ATOM 854 C CA . SER A 1 111 ? -1.709 14.155 22.978 1.00 36.31 111 SER A CA 1
ATOM 855 C C . SER A 1 111 ? -1.663 15.677 23.046 1.00 36.31 111 SER A C 1
ATOM 857 O O . SER A 1 111 ? -0.873 16.273 22.280 1.00 36.31 111 SER A O 1
#

Secondary structure (DSSP, 8-state):
-PPPEEEEEEEEE-TTTS-EEEEEEETTS-EEEEEE-B--GGGGGSS-PPP-BPPPEEEETTTTEEEE--HHHHHHHHHHHHTS---HHHHHHHHHHHHHHHTTT------

pLDDT: mean 85.61, std 14.94, range [36.31, 96.25]